Protein AF-A0A2N8MA32-F1 (afdb_monomer_lite)

Foldseek 3Di:
DQVVQVAPDPVSNVLSVVLVVLVVVLVVLVVVLVPPDDDPVSNVVSVVSSVVSVVVSVVSVVVSVCVVVDPPPPDDDDDDDQDVPDDDDDDDDDDDDDDD

Secondary structure (DSSP, 8-state):
-HHHH--SSHHHHHHHHHHHHHHHHHHHHHHHHHT--S-HHHHHHHHHHHHHHHHHHHHHHHHHHHHHH--------------TTPPPP-S--PPP----

Radius of gyration: 24.43 Å; chains: 1; bounding box: 36×39×73 Å

Sequence (100 aa):
MIEAAAPKDEIEGALAVQMACTHTAAMAVLARLGGGHGSELRVAALGSAAARLLRAYATQVEVLRRLRHGGQQYVRVEHVYVNDGGQAVIGNVKQPEMRG

Structure (mmCIF, N/CA/C/O backbone):
data_AF-A0A2N8MA32-F1
#
_entry.id   AF-A0A2N8MA32-F1
#
loop_
_atom_site.group_PDB
_atom_site.id
_atom_site.type_symbol
_atom_site.label_atom_id
_atom_site.label_alt_id
_atom_site.label_comp_id
_atom_site.label_asym_id
_atom_site.label_entity_id
_atom_site.label_seq_id
_atom_site.pdbx_PDB_ins_code
_atom_site.Cartn_x
_atom_site.Cartn_y
_atom_site.Cartn_z
_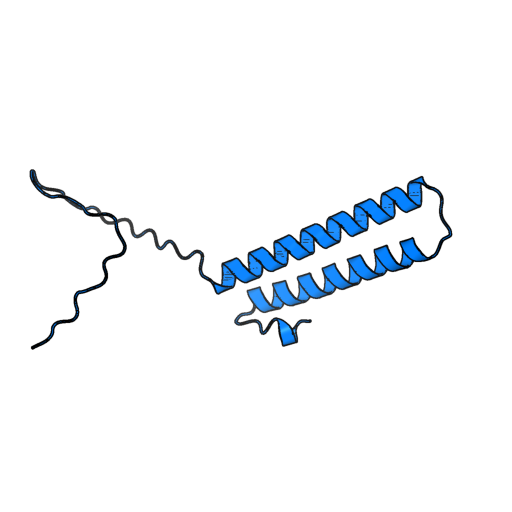atom_site.occupancy
_atom_site.B_iso_or_equiv
_atom_site.auth_seq_id
_atom_site.auth_comp_id
_atom_site.auth_asym_id
_atom_site.auth_atom_id
_atom_site.pdbx_PDB_model_num
ATOM 1 N N . MET A 1 1 ? -6.640 -11.521 0.190 1.00 58.50 1 MET A N 1
ATOM 2 C CA . MET A 1 1 ? -6.236 -10.260 0.863 1.00 58.50 1 MET A CA 1
ATOM 3 C C . MET A 1 1 ? -7.375 -9.641 1.660 1.00 58.50 1 MET A C 1
ATOM 5 O O . MET A 1 1 ? -7.168 -9.396 2.835 1.00 58.50 1 MET A O 1
ATOM 9 N N . ILE A 1 2 ? -8.550 -9.405 1.063 1.00 57.25 2 ILE A N 1
ATOM 10 C CA . ILE A 1 2 ? -9.659 -8.698 1.734 1.00 57.25 2 ILE A CA 1
ATOM 11 C C . ILE A 1 2 ? -10.297 -9.540 2.856 1.00 57.25 2 ILE A C 1
ATOM 13 O O . ILE A 1 2 ? -10.502 -9.024 3.947 1.00 57.25 2 ILE A O 1
ATOM 17 N N . GLU A 1 3 ? -10.498 -10.848 2.660 1.00 52.41 3 GLU A N 1
ATOM 18 C CA . GLU A 1 3 ? -11.004 -11.735 3.730 1.00 52.41 3 GLU A CA 1
ATOM 19 C C . GLU A 1 3 ? -10.041 -11.841 4.920 1.00 52.41 3 GLU A C 1
ATOM 21 O O . GLU A 1 3 ? -10.462 -11.775 6.069 1.00 52.41 3 GLU A O 1
ATOM 26 N N . ALA A 1 4 ? -8.731 -11.903 4.654 1.00 61.06 4 ALA A N 1
ATOM 27 C CA . ALA A 1 4 ? -7.703 -11.879 5.698 1.00 61.06 4 ALA A CA 1
ATOM 28 C C . ALA A 1 4 ? -7.637 -10.531 6.436 1.00 61.06 4 ALA A C 1
ATOM 30 O O . ALA A 1 4 ? -7.172 -10.475 7.573 1.00 61.06 4 ALA A O 1
ATOM 31 N N . ALA A 1 5 ? -8.087 -9.442 5.800 1.00 62.12 5 ALA A N 1
ATOM 32 C CA . ALA A 1 5 ? -8.190 -8.154 6.463 1.00 62.12 5 ALA A CA 1
ATOM 33 C C . ALA A 1 5 ? -9.331 -8.154 7.489 1.00 62.12 5 ALA A C 1
ATOM 35 O O . ALA A 1 5 ? -9.152 -7.526 8.521 1.00 62.12 5 ALA A O 1
ATOM 36 N N . ALA A 1 6 ? -10.434 -8.886 7.275 1.00 73.75 6 ALA A N 1
ATOM 37 C CA . ALA A 1 6 ? -11.605 -8.948 8.164 1.00 73.75 6 ALA A CA 1
ATOM 38 C C . ALA A 1 6 ? -12.122 -7.548 8.575 1.00 73.75 6 ALA A C 1
ATOM 40 O O . ALA A 1 6 ? -11.988 -7.163 9.741 1.00 73.75 6 ALA A O 1
ATOM 41 N N . PRO A 1 7 ? -12.613 -6.740 7.616 1.00 77.56 7 PRO A N 1
ATOM 42 C CA . PRO A 1 7 ? -13.046 -5.369 7.878 1.00 77.56 7 PRO A CA 1
ATOM 43 C C . PRO A 1 7 ? -14.249 -5.321 8.832 1.00 77.56 7 PRO A C 1
ATOM 45 O O . PRO A 1 7 ? -15.180 -6.114 8.699 1.00 77.56 7 PRO A O 1
ATOM 48 N N . LYS A 1 8 ? -14.218 -4.395 9.798 1.00 81.31 8 LYS A N 1
ATOM 49 C CA . LYS A 1 8 ? -15.273 -4.219 10.817 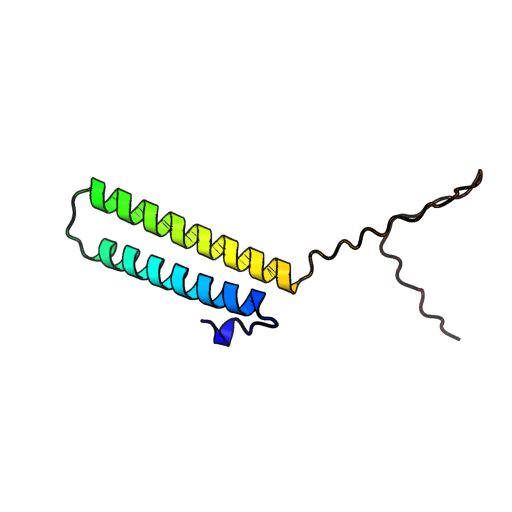1.00 81.31 8 LYS A CA 1
ATOM 50 C C . LYS A 1 8 ? -16.365 -3.224 10.424 1.00 81.31 8 LYS A C 1
ATOM 52 O O . LYS A 1 8 ? -17.450 -3.266 10.993 1.00 81.31 8 LYS A O 1
ATOM 57 N N . ASP A 1 9 ? -16.069 -2.341 9.477 1.00 83.69 9 ASP A N 1
ATOM 58 C CA . ASP A 1 9 ? -16.974 -1.315 8.969 1.00 83.69 9 ASP A CA 1
ATOM 59 C C . ASP A 1 9 ? -16.692 -1.017 7.485 1.00 83.69 9 ASP A C 1
ATOM 61 O O . ASP A 1 9 ? -15.773 -1.573 6.870 1.00 83.69 9 ASP A O 1
ATOM 65 N N . GLU A 1 10 ? -17.507 -0.144 6.893 1.00 82.06 10 GLU A N 1
ATOM 66 C CA . GLU A 1 10 ? -17.405 0.246 5.483 1.00 82.06 10 GLU A CA 1
ATOM 67 C C . GLU A 1 10 ? -16.077 0.946 5.152 1.00 82.06 10 GLU A C 1
ATOM 69 O O . GLU A 1 10 ? -15.554 0.786 4.046 1.00 82.06 10 GLU A O 1
ATOM 74 N N . ILE A 1 11 ? -15.490 1.676 6.107 1.00 85.81 11 ILE A N 1
ATOM 75 C CA . ILE A 1 11 ? -14.223 2.393 5.928 1.00 85.81 11 ILE A CA 1
ATOM 76 C C . ILE A 1 11 ? -13.053 1.406 5.909 1.00 85.81 11 ILE A C 1
ATOM 78 O O . ILE A 1 11 ? -12.197 1.482 5.023 1.00 85.81 11 ILE A O 1
ATOM 82 N N . GLU A 1 12 ? -13.028 0.437 6.826 1.00 88.06 12 GLU A N 1
ATOM 83 C CA . GLU A 1 12 ? -12.074 -0.671 6.799 1.00 88.06 12 GLU A CA 1
ATOM 84 C C . GLU A 1 12 ? -12.229 -1.502 5.517 1.00 88.06 12 GLU A C 1
ATOM 86 O O . GLU A 1 12 ? -11.226 -1.917 4.932 1.00 88.06 12 GLU A O 1
ATOM 91 N N . GLY A 1 13 ? -13.464 -1.716 5.050 1.00 86.38 13 GLY A N 1
ATOM 92 C CA . GLY A 1 13 ? -13.753 -2.414 3.796 1.00 86.38 13 GLY A CA 1
ATOM 93 C C . GLY A 1 13 ? -13.177 -1.687 2.580 1.00 86.38 13 GLY A C 1
ATOM 94 O O . GLY A 1 13 ? -12.437 -2.282 1.791 1.00 86.38 13 GLY A O 1
ATOM 95 N N . ALA A 1 14 ? -13.441 -0.385 2.460 1.00 89.75 14 ALA A N 1
ATOM 96 C CA . ALA A 1 14 ? -12.892 0.454 1.398 1.00 89.75 14 ALA A CA 1
ATOM 97 C C . ALA A 1 14 ? -11.354 0.496 1.437 1.00 89.75 14 ALA A C 1
ATOM 99 O O . ALA A 1 14 ? -10.698 0.355 0.399 1.00 89.75 14 ALA A O 1
ATOM 100 N N . LEU A 1 15 ? -10.767 0.608 2.633 1.00 90.88 15 LEU A N 1
ATOM 101 C CA . LEU A 1 15 ? -9.317 0.583 2.819 1.00 90.88 15 LEU A CA 1
ATOM 102 C C . LEU A 1 15 ? -8.716 -0.769 2.407 1.00 90.88 15 LEU A C 1
ATOM 104 O O . LEU A 1 15 ? -7.700 -0.799 1.713 1.00 90.88 15 LEU A O 1
ATOM 108 N N . ALA A 1 16 ? -9.358 -1.887 2.756 1.00 89.94 16 ALA A N 1
ATOM 109 C CA . ALA A 1 16 ? -8.916 -3.223 2.360 1.00 89.94 16 ALA A CA 1
ATOM 110 C C . ALA A 1 16 ? -8.936 -3.415 0.832 1.00 89.94 16 ALA A C 1
ATOM 112 O O . ALA A 1 16 ? -7.994 -3.984 0.268 1.00 89.94 16 ALA A O 1
ATOM 113 N N . VAL A 1 17 ? -9.963 -2.899 0.146 1.00 92.25 17 VAL A N 1
ATOM 114 C CA . VAL A 1 17 ? -10.028 -2.879 -1.327 1.00 92.25 17 VAL A CA 1
ATOM 115 C C . VAL A 1 17 ? -8.884 -2.041 -1.903 1.00 92.25 17 VAL A C 1
ATOM 117 O O . VAL A 1 17 ? -8.154 -2.506 -2.781 1.00 92.25 17 VAL A O 1
ATOM 120 N N . GLN A 1 18 ? -8.661 -0.835 -1.375 1.00 93.44 18 GLN A N 1
ATOM 121 C CA . GLN A 1 18 ? -7.586 0.046 -1.832 1.00 93.44 18 GLN A CA 1
ATOM 122 C C . GLN A 1 18 ? -6.198 -0.593 -1.645 1.00 93.44 18 GLN A C 1
ATOM 124 O O . GLN A 1 18 ? -5.343 -0.493 -2.532 1.00 93.44 18 GLN A O 1
ATOM 129 N N . MET A 1 19 ? -5.980 -1.292 -0.530 1.00 94.88 19 MET A N 1
ATOM 130 C CA . MET A 1 19 ? -4.760 -2.053 -0.254 1.00 94.88 19 MET A CA 1
ATOM 131 C C . MET A 1 19 ? -4.551 -3.186 -1.265 1.00 94.88 19 MET A C 1
ATOM 133 O O . MET A 1 19 ? -3.444 -3.348 -1.781 1.00 94.88 19 MET A O 1
ATOM 137 N N . ALA A 1 20 ? -5.603 -3.940 -1.600 1.00 92.75 20 ALA A N 1
ATOM 138 C CA . ALA A 1 20 ? -5.546 -5.004 -2.605 1.00 92.75 20 ALA A CA 1
ATOM 139 C C . ALA A 1 20 ? -5.195 -4.473 -4.004 1.00 92.75 20 ALA A C 1
ATOM 141 O O . ALA A 1 20 ? -4.329 -5.037 -4.683 1.00 92.75 20 ALA A O 1
ATOM 142 N N . CYS A 1 21 ? -5.797 -3.354 -4.409 1.00 94.62 21 CYS A N 1
ATOM 143 C CA . CYS A 1 21 ? -5.480 -2.684 -5.670 1.00 94.62 21 CYS A CA 1
ATOM 144 C C . CYS A 1 21 ? -4.027 -2.187 -5.696 1.00 94.62 21 CYS A C 1
ATOM 146 O O . CYS A 1 21 ? -3.309 -2.412 -6.671 1.00 94.62 21 CYS A O 1
ATOM 148 N N . THR A 1 22 ? -3.573 -1.563 -4.605 1.00 94.88 22 THR A N 1
ATOM 149 C CA . THR A 1 22 ? -2.208 -1.023 -4.479 1.00 94.88 22 THR A CA 1
ATOM 150 C C . THR A 1 22 ? -1.162 -2.134 -4.557 1.00 94.88 22 THR A C 1
ATOM 152 O O . THR A 1 22 ? -0.187 -2.017 -5.300 1.00 94.88 22 THR A O 1
ATOM 155 N N . HIS A 1 23 ? -1.390 -3.242 -3.849 1.00 94.12 23 HIS A N 1
ATOM 156 C CA . HIS A 1 23 ? -0.520 -4.414 -3.893 1.00 94.12 23 HIS A CA 1
ATOM 157 C C . HIS A 1 23 ? -0.463 -5.026 -5.298 1.00 94.12 23 HIS A C 1
ATOM 159 O O . HIS A 1 23 ? 0.621 -5.261 -5.831 1.00 94.12 23 HIS A O 1
ATOM 165 N N . THR A 1 24 ? -1.619 -5.226 -5.936 1.00 95.38 24 THR A N 1
ATOM 166 C CA . THR A 1 24 ? -1.696 -5.769 -7.302 1.00 95.38 24 THR A CA 1
ATOM 167 C C . THR A 1 24 ? -0.950 -4.884 -8.301 1.00 95.38 24 THR A C 1
ATOM 169 O O . THR A 1 24 ? -0.169 -5.385 -9.111 1.00 95.38 24 THR A O 1
ATOM 172 N N . ALA A 1 25 ? -1.116 -3.562 -8.209 1.00 95.62 25 ALA A N 1
ATOM 173 C CA . ALA A 1 25 ? -0.381 -2.615 -9.041 1.00 95.62 25 ALA A CA 1
ATOM 174 C C . ALA A 1 25 ? 1.136 -2.696 -8.803 1.00 95.62 25 ALA A C 1
ATOM 176 O O . ALA A 1 25 ? 1.904 -2.709 -9.766 1.00 95.62 25 ALA A O 1
ATOM 177 N N . ALA A 1 26 ? 1.579 -2.802 -7.545 1.00 95.56 26 ALA A N 1
ATOM 178 C CA . ALA A 1 26 ? 2.996 -2.952 -7.216 1.00 95.56 26 ALA A CA 1
ATOM 179 C C . ALA A 1 26 ? 3.584 -4.228 -7.837 1.00 95.56 26 ALA A C 1
ATOM 181 O O . ALA A 1 26 ? 4.632 -4.168 -8.480 1.00 95.56 26 ALA A O 1
ATOM 182 N N . MET A 1 27 ? 2.881 -5.360 -7.716 1.00 95.12 27 MET A N 1
ATOM 183 C CA . MET A 1 27 ? 3.309 -6.633 -8.305 1.00 95.12 27 MET A CA 1
ATOM 184 C C . MET A 1 27 ? 3.381 -6.562 -9.833 1.00 95.12 27 MET A C 1
ATOM 186 O O . MET A 1 27 ? 4.350 -7.038 -10.421 1.00 95.12 27 MET A O 1
ATOM 190 N N . ALA A 1 28 ? 2.420 -5.904 -10.485 1.00 94.81 28 ALA A N 1
ATOM 191 C CA . ALA A 1 28 ? 2.444 -5.712 -11.934 1.00 94.81 28 ALA A CA 1
ATOM 192 C C . ALA A 1 28 ? 3.643 -4.863 -12.398 1.00 94.81 28 ALA A C 1
ATOM 194 O O . ALA A 1 28 ? 4.247 -5.153 -13.433 1.00 94.81 28 ALA A O 1
ATOM 195 N N . VAL A 1 29 ? 4.015 -3.824 -11.641 1.00 93.94 29 VAL A N 1
ATOM 196 C CA . VAL A 1 29 ? 5.204 -3.006 -11.939 1.00 93.94 29 VAL A CA 1
ATOM 197 C C . VAL A 1 29 ? 6.487 -3.813 -11.737 1.00 93.94 29 VAL A C 1
ATOM 199 O O . VAL A 1 29 ? 7.363 -3.775 -12.600 1.00 93.94 29 VAL A O 1
ATOM 202 N N . LEU A 1 30 ? 6.586 -4.582 -10.651 1.00 92.00 30 LEU A N 1
ATOM 203 C CA . LEU A 1 30 ? 7.745 -5.436 -10.372 1.00 92.00 30 LEU A CA 1
ATOM 204 C C . LEU A 1 30 ? 7.915 -6.547 -11.418 1.00 92.00 30 LEU A C 1
ATOM 206 O O . LEU A 1 30 ? 9.029 -6.779 -11.881 1.00 92.00 30 LEU A O 1
ATOM 210 N N . ALA A 1 31 ? 6.824 -7.174 -11.863 1.00 91.50 31 ALA A N 1
ATOM 211 C CA . ALA A 1 31 ? 6.858 -8.187 -12.918 1.00 91.50 31 ALA A CA 1
ATOM 212 C C . ALA A 1 31 ? 7.422 -7.629 -14.238 1.00 91.50 31 ALA A C 1
ATOM 214 O O . ALA A 1 31 ? 8.207 -8.289 -14.914 1.00 91.50 31 ALA A O 1
ATOM 215 N N . ARG A 1 32 ? 7.086 -6.377 -14.580 1.00 89.31 32 ARG A N 1
ATOM 216 C CA . ARG A 1 32 ? 7.646 -5.680 -15.754 1.00 89.31 32 ARG A CA 1
ATOM 217 C C . ARG A 1 32 ? 9.136 -5.370 -15.608 1.00 89.31 32 ARG A C 1
ATOM 219 O O . ARG A 1 32 ? 9.816 -5.220 -16.617 1.00 89.31 32 ARG A O 1
ATOM 226 N N . LEU A 1 33 ? 9.624 -5.260 -14.375 1.00 85.38 33 LEU A N 1
ATOM 227 C CA . LEU A 1 33 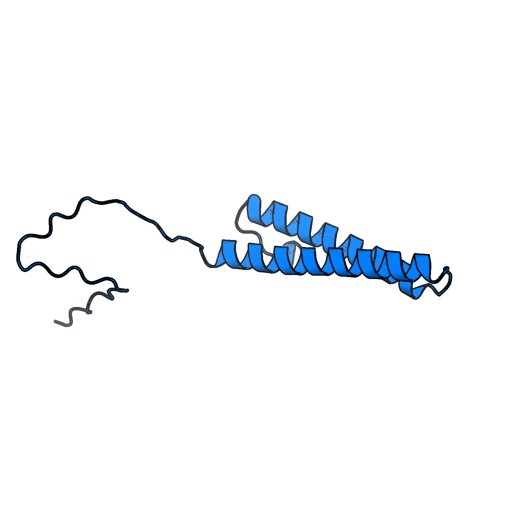? 11.024 -5.001 -14.047 1.00 85.38 33 LEU A CA 1
ATOM 228 C C . LEU A 1 33 ? 11.868 -6.279 -14.197 1.00 85.38 33 LEU A C 1
ATOM 230 O O . LEU A 1 33 ? 12.954 -6.230 -14.765 1.00 85.38 33 LEU A O 1
ATOM 234 N N . GLY A 1 34 ? 11.327 -7.433 -13.787 1.00 76.56 34 GLY A N 1
ATOM 235 C CA . GLY A 1 34 ? 11.965 -8.750 -13.943 1.00 76.56 34 GLY A CA 1
ATOM 236 C C . GLY A 1 34 ? 12.056 -9.261 -15.388 1.00 76.56 34 GLY A C 1
ATOM 237 O O . GLY A 1 34 ? 12.777 -10.216 -15.653 1.00 76.56 34 GLY A O 1
ATOM 238 N N . GLY A 1 35 ? 11.364 -8.617 -16.333 1.00 74.19 35 GLY A N 1
ATOM 239 C CA . GLY A 1 35 ? 11.328 -9.008 -17.744 1.00 74.19 35 GLY A CA 1
ATOM 240 C C . GLY A 1 35 ? 12.577 -8.669 -18.568 1.00 74.19 35 GLY A C 1
ATOM 241 O O . GLY A 1 35 ? 12.559 -8.917 -19.766 1.00 74.19 35 GLY A O 1
ATOM 242 N N . GLY A 1 36 ? 13.632 -8.082 -17.988 1.00 62.41 36 GLY A N 1
ATOM 243 C CA . GLY A 1 36 ? 14.972 -7.962 -18.595 1.00 62.41 36 GLY A CA 1
ATOM 244 C C . GLY A 1 36 ? 15.137 -7.045 -19.820 1.00 62.41 36 GLY A C 1
ATOM 245 O O . GLY A 1 36 ? 16.260 -6.846 -20.268 1.00 62.41 36 GLY A O 1
ATOM 246 N N . HIS A 1 37 ? 14.065 -6.454 -20.357 1.00 62.84 37 HIS A N 1
ATOM 247 C CA . HIS A 1 37 ? 14.110 -5.690 -21.611 1.00 62.84 37 HIS A CA 1
ATOM 248 C C . HIS A 1 37 ? 13.643 -4.239 -21.405 1.00 62.84 37 HIS A C 1
ATOM 250 O O . HIS A 1 37 ? 12.450 -3.923 -21.465 1.00 62.84 37 HIS A O 1
ATOM 256 N N . GLY A 1 38 ? 14.587 -3.325 -21.166 1.00 69.62 38 GLY A N 1
ATOM 257 C CA . GLY A 1 38 ? 14.305 -1.893 -21.072 1.00 69.62 38 GLY A CA 1
ATOM 258 C C . GLY A 1 38 ? 15.555 -1.038 -20.866 1.00 69.62 38 GLY A C 1
ATOM 259 O O . GLY A 1 38 ? 16.517 -1.482 -20.255 1.00 69.62 38 GLY A O 1
ATOM 260 N N . SER A 1 39 ? 15.520 0.203 -21.361 1.00 84.56 39 SER A N 1
ATOM 261 C CA . SER A 1 39 ? 16.533 1.229 -21.060 1.00 84.56 39 SER A CA 1
ATOM 262 C C . SER A 1 39 ? 16.691 1.423 -19.543 1.00 84.56 39 SER A C 1
ATOM 264 O O . SER A 1 39 ? 15.705 1.320 -18.810 1.00 84.56 39 SER A O 1
ATOM 266 N N . GLU A 1 40 ? 17.893 1.779 -19.078 1.00 85.56 40 GLU A N 1
ATOM 267 C CA . GLU A 1 40 ? 18.163 2.127 -17.671 1.00 85.56 40 GLU A CA 1
ATOM 268 C C . GLU A 1 40 ? 17.156 3.141 -17.113 1.00 85.56 40 GLU A C 1
ATOM 270 O O . GLU A 1 40 ? 16.649 2.974 -16.003 1.00 85.56 40 GLU A O 1
ATOM 275 N N . LEU A 1 41 ? 16.771 4.140 -17.918 1.00 87.75 41 LEU A N 1
ATOM 276 C CA . LEU A 1 41 ? 15.769 5.136 -17.538 1.00 87.75 41 LEU A CA 1
ATOM 277 C C . LEU A 1 41 ? 14.406 4.493 -17.235 1.00 87.75 41 LEU A C 1
ATOM 279 O O . LEU A 1 41 ? 13.727 4.868 -16.278 1.00 87.75 41 LEU A O 1
ATOM 283 N N . ARG A 1 42 ? 14.008 3.491 -18.027 1.00 88.75 42 ARG A N 1
ATOM 284 C CA . ARG A 1 42 ? 12.760 2.743 -17.825 1.00 88.75 42 ARG A CA 1
ATOM 285 C C . ARG A 1 42 ? 12.831 1.888 -16.563 1.00 88.75 42 ARG A C 1
ATOM 287 O O . ARG A 1 42 ? 11.856 1.845 -15.817 1.00 88.75 42 ARG A O 1
ATOM 294 N N . VAL A 1 43 ? 13.963 1.233 -16.313 1.00 90.12 43 VAL A N 1
ATOM 295 C CA . VAL A 1 43 ? 14.179 0.420 -15.105 1.00 90.12 43 VAL A CA 1
ATOM 296 C C . VAL A 1 43 ? 14.118 1.295 -13.852 1.00 90.12 43 VAL A C 1
ATOM 298 O O . VAL A 1 43 ? 13.385 0.969 -12.919 1.00 90.12 43 VAL A O 1
ATOM 301 N N . ALA A 1 44 ? 14.794 2.446 -13.859 1.00 91.00 44 ALA A N 1
ATOM 302 C CA . ALA A 1 44 ? 14.760 3.406 -12.759 1.00 91.00 44 ALA A CA 1
ATOM 303 C C . ALA A 1 44 ? 13.341 3.949 -12.507 1.00 91.00 44 ALA A C 1
ATOM 305 O O . ALA A 1 44 ? 12.885 4.000 -11.360 1.00 91.00 44 ALA A O 1
ATOM 306 N N . ALA A 1 45 ? 12.605 4.296 -13.569 1.00 92.69 45 ALA A N 1
ATOM 307 C CA . ALA A 1 45 ? 11.225 4.766 -13.461 1.00 92.69 45 ALA A CA 1
ATOM 308 C C . ALA A 1 45 ? 10.288 3.696 -12.869 1.00 92.69 45 ALA A C 1
ATOM 310 O O . ALA A 1 45 ? 9.520 3.991 -11.949 1.00 92.69 45 ALA A O 1
ATOM 311 N N . LEU A 1 46 ? 10.376 2.448 -13.345 1.00 93.31 46 LEU A N 1
ATOM 312 C CA . LEU A 1 46 ? 9.587 1.329 -12.819 1.00 93.31 46 LEU A CA 1
ATOM 313 C C . LEU A 1 46 ? 9.959 1.010 -11.365 1.00 93.31 46 LEU A C 1
ATOM 315 O O . LEU A 1 46 ? 9.067 0.808 -10.543 1.00 93.31 46 LEU A O 1
ATOM 319 N N . GLY A 1 47 ? 11.250 1.028 -11.023 1.00 92.62 47 GLY A N 1
ATOM 320 C CA . GLY A 1 47 ? 11.722 0.806 -9.655 1.00 92.62 47 GLY A CA 1
ATOM 321 C C . GLY A 1 47 ? 11.195 1.865 -8.688 1.00 92.62 47 GLY A C 1
ATOM 322 O O . GLY A 1 47 ? 10.666 1.538 -7.625 1.00 92.62 47 GLY A O 1
ATOM 323 N N . SER A 1 48 ? 11.240 3.138 -9.090 1.00 95.19 48 SER A N 1
ATOM 324 C CA . SER A 1 48 ? 10.675 4.243 -8.310 1.00 95.19 48 SER A CA 1
ATOM 325 C C . SER A 1 48 ? 9.156 4.113 -8.140 1.00 95.19 48 SER A C 1
ATOM 327 O O . SER A 1 48 ? 8.639 4.274 -7.030 1.00 95.19 48 SER A O 1
ATOM 329 N N . ALA A 1 49 ? 8.431 3.758 -9.206 1.00 95.56 49 ALA A N 1
ATOM 330 C CA . ALA A 1 49 ? 6.987 3.534 -9.150 1.00 95.56 49 ALA A CA 1
ATOM 331 C C . ALA A 1 49 ? 6.617 2.376 -8.205 1.00 95.56 49 ALA A C 1
ATOM 333 O O . ALA A 1 49 ? 5.744 2.544 -7.351 1.00 95.56 49 ALA A O 1
ATOM 334 N N . ALA A 1 50 ? 7.318 1.240 -8.292 1.00 95.44 50 ALA A N 1
ATOM 335 C CA . ALA A 1 50 ? 7.124 0.109 -7.386 1.00 95.44 50 ALA A CA 1
ATOM 336 C C . ALA A 1 50 ? 7.389 0.508 -5.927 1.00 95.44 50 ALA A C 1
ATOM 338 O O . ALA A 1 50 ? 6.557 0.259 -5.056 1.00 95.44 50 ALA A O 1
ATOM 339 N N . ALA A 1 51 ? 8.497 1.206 -5.660 1.00 95.94 51 ALA A N 1
ATOM 340 C CA . ALA A 1 51 ? 8.840 1.661 -4.315 1.00 95.94 51 ALA A CA 1
ATOM 341 C C . ALA A 1 51 ? 7.785 2.620 -3.733 1.00 95.94 51 ALA A C 1
ATOM 343 O O . ALA A 1 51 ? 7.472 2.553 -2.544 1.00 95.94 51 ALA A O 1
ATOM 344 N N . ARG A 1 52 ? 7.201 3.499 -4.558 1.00 97.56 52 ARG A N 1
ATOM 345 C CA . ARG A 1 52 ? 6.103 4.389 -4.143 1.00 97.56 52 ARG A CA 1
ATOM 346 C C . ARG A 1 52 ? 4.842 3.609 -3.770 1.00 97.56 52 ARG A C 1
ATOM 348 O O . ARG A 1 52 ? 4.254 3.908 -2.735 1.00 97.56 52 ARG A O 1
ATOM 355 N N . LEU A 1 53 ? 4.453 2.617 -4.571 1.00 97.31 53 LEU A N 1
ATOM 356 C CA . LEU A 1 53 ? 3.278 1.782 -4.297 1.00 97.31 53 LEU A CA 1
ATOM 357 C C . LEU A 1 53 ? 3.465 0.934 -3.033 1.00 97.31 53 LEU A C 1
ATOM 359 O O . LEU A 1 53 ? 2.565 0.872 -2.201 1.00 97.31 53 LEU A O 1
ATOM 363 N N . LEU A 1 54 ? 4.650 0.351 -2.837 1.00 95.75 54 LEU A N 1
ATOM 364 C CA . LEU A 1 54 ? 4.969 -0.419 -1.631 1.00 95.75 54 LEU A CA 1
ATOM 365 C C . LEU A 1 54 ? 4.956 0.451 -0.366 1.00 95.75 54 LEU A C 1
ATOM 367 O O . LEU A 1 54 ? 4.419 0.033 0.658 1.00 95.75 54 LEU A O 1
ATOM 371 N N . ARG A 1 55 ? 5.477 1.685 -0.434 1.00 97.06 55 ARG A N 1
ATOM 372 C CA . ARG A 1 55 ? 5.365 2.642 0.680 1.00 97.06 55 ARG A CA 1
ATOM 373 C C . ARG A 1 55 ? 3.914 3.014 0.972 1.00 97.06 55 ARG A C 1
ATOM 375 O O . ARG A 1 55 ? 3.533 3.049 2.136 1.00 97.06 55 ARG A O 1
ATOM 382 N N . ALA A 1 56 ? 3.104 3.256 -0.060 1.00 94.81 56 ALA A N 1
ATOM 383 C CA . ALA A 1 56 ? 1.679 3.528 0.118 1.00 94.81 56 ALA A CA 1
ATOM 384 C C . ALA A 1 56 ? 0.962 2.352 0.802 1.00 94.81 56 ALA A C 1
ATOM 386 O O . ALA A 1 56 ? 0.195 2.575 1.736 1.00 94.81 56 ALA A O 1
ATOM 387 N N . TYR A 1 57 ? 1.276 1.116 0.405 1.00 93.06 57 TYR A N 1
ATOM 388 C CA . TYR A 1 57 ? 0.749 -0.088 1.046 1.00 93.06 57 TYR A CA 1
ATOM 389 C C . TYR A 1 57 ? 1.125 -0.168 2.533 1.00 93.06 57 TYR A C 1
ATOM 391 O O . TYR A 1 57 ? 0.259 -0.396 3.374 1.00 93.06 57 TYR A O 1
ATOM 399 N N . ALA A 1 58 ? 2.391 0.083 2.883 1.00 92.94 58 ALA A N 1
ATOM 400 C CA . ALA A 1 58 ? 2.829 0.110 4.280 1.00 92.94 58 ALA A CA 1
ATOM 401 C C . ALA A 1 58 ? 2.077 1.173 5.101 1.00 92.94 58 ALA A C 1
ATOM 403 O O . ALA A 1 58 ? 1.597 0.886 6.196 1.00 92.94 58 ALA A O 1
ATOM 404 N N . THR A 1 59 ? 1.893 2.375 4.547 1.00 94.56 59 THR A N 1
ATOM 405 C CA . THR A 1 59 ? 1.092 3.425 5.190 1.00 94.56 59 THR A CA 1
ATOM 406 C C . THR A 1 59 ? -0.358 2.985 5.397 1.00 94.56 59 THR A C 1
ATOM 408 O O . THR A 1 59 ? -0.904 3.203 6.474 1.00 94.56 59 THR A O 1
ATOM 411 N N . GLN A 1 60 ? -0.986 2.336 4.412 1.00 91.88 60 GLN A N 1
ATOM 412 C CA . GLN A 1 60 ? -2.358 1.831 4.541 1.00 91.88 60 GLN A CA 1
ATOM 413 C C . GLN A 1 60 ? -2.481 0.759 5.637 1.00 91.88 60 GLN A C 1
ATOM 415 O O . GLN A 1 60 ? -3.451 0.780 6.392 1.00 91.88 60 GLN A O 1
ATOM 420 N N . VAL A 1 61 ? -1.486 -0.127 5.783 1.00 90.50 61 VAL A N 1
ATOM 421 C CA . VAL A 1 61 ? -1.427 -1.105 6.887 1.00 90.50 61 VAL A CA 1
ATOM 422 C C . VAL A 1 61 ? -1.395 -0.399 8.243 1.00 90.50 61 VAL A C 1
ATOM 424 O O . VAL A 1 61 ? -2.136 -0.775 9.151 1.00 90.50 61 VAL A O 1
ATOM 427 N N . GLU A 1 62 ? -0.576 0.641 8.388 1.00 90.12 62 GLU A N 1
ATOM 428 C CA . GLU A 1 62 ? -0.499 1.417 9.629 1.00 90.12 62 GLU A CA 1
ATOM 429 C C . GLU A 1 62 ? -1.789 2.199 9.908 1.00 90.12 62 GLU A C 1
ATOM 431 O O . GLU A 1 62 ? -2.236 2.258 11.053 1.00 90.12 62 GLU A O 1
ATOM 436 N N . VAL A 1 63 ? -2.445 2.737 8.875 1.00 89.44 63 VAL A N 1
ATOM 437 C CA . VAL A 1 63 ? -3.775 3.355 9.004 1.00 89.44 63 VAL A CA 1
ATOM 438 C C . VAL A 1 63 ? -4.799 2.332 9.496 1.00 89.44 63 VAL A C 1
ATOM 440 O O . VAL A 1 63 ? -5.493 2.606 10.472 1.00 89.44 63 VAL A O 1
ATOM 443 N N . LEU A 1 64 ? -4.850 1.135 8.902 1.00 88.12 64 LEU A N 1
ATOM 444 C CA . LEU A 1 64 ? -5.759 0.069 9.335 1.00 88.12 64 LEU A CA 1
ATOM 445 C C . LEU A 1 64 ? -5.493 -0.344 10.790 1.00 88.12 64 LEU A C 1
ATOM 447 O O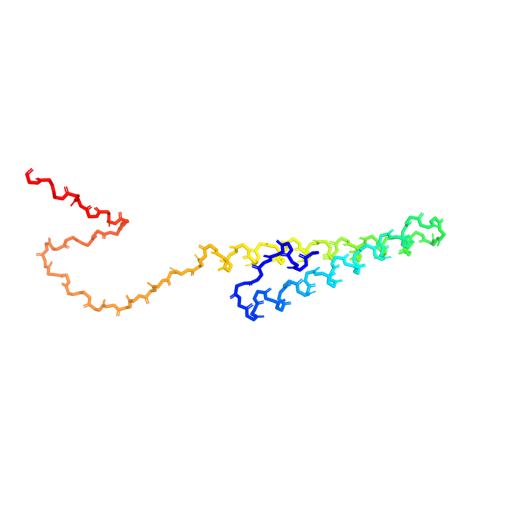 . LEU A 1 64 ? -6.421 -0.530 11.575 1.00 88.12 64 LEU A O 1
ATOM 451 N N . ARG A 1 65 ? -4.219 -0.441 11.188 1.00 85.94 65 ARG A N 1
ATOM 452 C CA . ARG A 1 65 ? -3.839 -0.707 12.583 1.00 85.94 65 ARG A CA 1
ATOM 453 C C . ARG A 1 65 ? -4.323 0.400 13.515 1.00 85.94 65 ARG A C 1
ATOM 455 O O . ARG A 1 65 ? -4.894 0.085 14.554 1.00 85.94 65 ARG A O 1
ATOM 462 N N . ARG A 1 66 ? -4.153 1.673 13.157 1.00 85.75 66 ARG A N 1
ATOM 463 C CA . ARG A 1 66 ? -4.619 2.810 13.972 1.00 85.75 66 ARG A CA 1
ATOM 464 C C . ARG A 1 66 ? -6.139 2.852 14.104 1.00 85.75 66 ARG A C 1
ATOM 466 O O . ARG A 1 66 ? -6.626 3.091 15.205 1.00 85.75 66 ARG A O 1
ATOM 473 N N . LEU A 1 67 ? -6.869 2.569 13.022 1.00 83.38 67 LEU A N 1
ATOM 474 C CA . LEU A 1 67 ? -8.331 2.455 13.046 1.00 83.38 67 LEU A CA 1
ATOM 475 C C . LEU A 1 67 ? -8.782 1.384 14.052 1.00 83.38 67 LEU A C 1
ATOM 477 O O . LEU A 1 67 ? -9.666 1.633 14.866 1.00 83.38 67 LEU A O 1
ATOM 481 N N . ARG A 1 68 ? -8.102 0.231 14.082 1.00 81.25 68 ARG A N 1
ATOM 482 C CA . ARG A 1 68 ? -8.458 -0.905 14.951 1.00 81.25 68 ARG A CA 1
ATOM 483 C C . ARG A 1 68 ? -8.100 -0.756 16.418 1.00 81.25 68 ARG A C 1
ATOM 485 O O . ARG A 1 68 ? -8.808 -1.299 17.260 1.00 81.25 68 ARG A O 1
ATOM 492 N N . HIS A 1 69 ? -6.983 -0.100 16.711 1.00 77.38 69 HIS A N 1
ATOM 493 C CA . HIS A 1 69 ? -6.464 0.024 18.076 1.00 77.38 69 HIS A CA 1
ATOM 494 C C . HIS A 1 69 ? -6.859 1.350 18.738 1.00 77.38 69 HIS A C 1
ATOM 496 O O . HIS A 1 69 ? -6.492 1.583 19.883 1.00 77.38 69 HIS A O 1
ATOM 502 N N . GLY A 1 70 ? -7.651 2.177 18.046 1.00 60.84 70 GLY A N 1
ATOM 503 C CA . GLY A 1 70 ? -8.303 3.350 18.612 1.00 60.84 70 GLY A CA 1
ATOM 504 C C . GLY A 1 70 ? -7.351 4.522 18.843 1.00 60.84 70 GLY A C 1
ATOM 505 O O . GLY A 1 70 ? -6.667 4.603 19.854 1.00 60.84 70 GLY A O 1
ATOM 506 N N . GLY A 1 71 ? -7.412 5.518 17.959 1.00 54.22 71 GLY A N 1
ATOM 507 C CA . GLY A 1 71 ? -6.956 6.888 18.234 1.00 54.22 71 GLY A CA 1
ATOM 508 C C . GLY A 1 71 ? -7.961 7.697 19.067 1.00 54.22 71 GLY A C 1
ATOM 509 O O . GLY A 1 71 ? -8.111 8.894 18.848 1.00 54.22 71 GLY A O 1
ATOM 510 N N . GLN A 1 72 ? -8.704 7.051 19.969 1.00 52.47 72 GLN A N 1
ATOM 511 C CA . GLN A 1 72 ? -9.752 7.686 20.771 1.00 52.47 72 GLN A CA 1
ATOM 512 C C . GLN A 1 72 ? -9.135 8.426 21.967 1.00 52.47 72 GLN A C 1
ATOM 514 O O . GLN A 1 72 ? -9.266 8.008 23.114 1.00 52.47 72 GLN A O 1
ATOM 519 N N . GLN A 1 73 ? -8.462 9.550 21.712 1.00 54.78 73 GLN A N 1
ATOM 520 C CA . GLN A 1 73 ? -8.378 10.603 22.724 1.00 54.78 73 GLN A CA 1
ATOM 521 C C . GLN A 1 73 ? -9.719 11.346 22.717 1.00 54.78 73 GLN A C 1
ATOM 523 O O . GLN A 1 73 ? -9.905 12.322 21.995 1.00 54.78 73 GLN A O 1
ATOM 528 N N . TYR A 1 74 ? -10.679 10.869 23.509 1.00 52.34 74 TYR A N 1
ATOM 529 C CA . TYR A 1 74 ? -11.872 11.652 23.826 1.00 52.34 74 TYR A CA 1
ATOM 530 C C . TYR A 1 74 ? -11.449 12.851 24.687 1.00 52.34 74 TYR A C 1
ATOM 532 O O . TYR A 1 74 ? -11.289 12.729 25.900 1.00 52.34 74 TYR A O 1
ATOM 540 N N . VAL A 1 75 ? -11.235 14.016 24.072 1.00 55.66 75 VAL A N 1
ATOM 541 C CA . VAL A 1 75 ? -11.031 15.272 24.806 1.00 55.66 75 VAL A CA 1
ATOM 542 C C . VAL A 1 75 ? -12.407 15.825 25.175 1.00 55.66 75 VAL A C 1
ATOM 544 O O . VAL A 1 75 ? -13.067 16.462 24.358 1.00 55.66 75 VAL A O 1
ATOM 547 N N . ARG A 1 76 ? -12.866 15.557 26.404 1.00 54.53 76 ARG A N 1
ATOM 548 C CA . ARG A 1 76 ? -14.050 16.212 26.976 1.00 54.53 76 ARG A CA 1
ATOM 549 C C . ARG A 1 76 ? -13.593 17.483 27.687 1.00 54.53 76 ARG A C 1
ATOM 551 O O . ARG A 1 76 ? -12.844 17.408 28.656 1.00 54.53 76 ARG A O 1
ATOM 558 N N . VAL A 1 77 ? -14.004 18.644 27.182 1.00 49.94 77 VAL A N 1
ATOM 559 C CA . VAL A 1 77 ? -13.723 19.930 27.832 1.00 49.94 77 VAL A CA 1
ATOM 560 C C . VAL A 1 77 ? -14.749 20.129 28.941 1.00 49.94 77 VAL A C 1
ATOM 562 O O . VAL A 1 77 ? -15.924 20.358 28.668 1.00 49.94 77 VAL A O 1
ATOM 565 N N . GLU A 1 78 ? -14.303 20.029 30.189 1.00 63.34 78 GLU A N 1
ATOM 566 C CA . GLU A 1 78 ? -15.088 20.387 31.370 1.00 63.34 78 GLU A CA 1
ATOM 567 C C . GLU A 1 78 ? -14.386 21.534 32.092 1.00 63.34 78 GLU A C 1
ATOM 569 O O . GLU A 1 78 ? -13.183 21.471 32.348 1.00 63.34 78 GLU A O 1
ATOM 574 N N . HIS A 1 79 ? -15.122 22.598 32.416 1.00 52.50 79 HIS A N 1
ATOM 575 C CA . HIS A 1 79 ? -14.607 23.636 33.303 1.00 52.50 79 HIS A CA 1
ATOM 576 C C . HIS A 1 79 ? -14.511 23.071 34.720 1.00 52.50 79 HIS A C 1
ATOM 578 O O . HIS A 1 79 ? -15.516 22.924 35.413 1.00 52.50 79 HIS A O 1
ATOM 584 N N . VAL A 1 80 ? -13.290 22.755 35.148 1.00 60.66 80 VAL A N 1
ATOM 585 C CA . VAL A 1 80 ? -12.995 22.357 36.524 1.00 60.66 80 VAL A CA 1
ATOM 586 C C . VAL A 1 80 ? -12.619 23.606 37.314 1.00 60.66 80 VAL A C 1
ATOM 588 O O . VAL A 1 80 ? -11.627 24.263 37.009 1.00 60.66 80 VAL A O 1
ATOM 591 N N . TYR A 1 81 ? -13.406 23.931 38.340 1.00 53.03 81 TYR A N 1
ATOM 592 C CA . TYR A 1 81 ? -13.032 24.938 39.331 1.00 53.03 81 TYR A CA 1
ATOM 593 C C . TYR A 1 81 ? -12.094 24.285 40.349 1.00 53.03 81 TYR A C 1
ATOM 595 O O . TYR A 1 81 ? -12.520 23.472 41.171 1.00 53.03 81 TYR A O 1
ATOM 603 N N . VAL A 1 82 ? -10.804 24.607 40.274 1.00 59.53 82 VAL A N 1
ATOM 604 C CA . VAL A 1 82 ? -9.826 24.189 41.280 1.00 59.53 82 VAL A CA 1
ATOM 605 C C . VAL A 1 82 ? -9.805 25.265 42.360 1.00 59.53 82 VAL A C 1
ATOM 607 O O . VAL A 1 82 ? -9.316 26.366 42.130 1.00 59.53 82 VAL A O 1
ATOM 610 N N . ASN A 1 83 ? -10.396 24.971 43.519 1.00 60.78 83 ASN A N 1
ATOM 611 C CA . ASN A 1 83 ? -10.281 25.836 44.696 1.00 60.78 83 ASN A CA 1
ATOM 612 C C . ASN A 1 83 ? -8.842 25.792 45.241 1.00 60.78 83 ASN A C 1
ATOM 614 O O . ASN A 1 83 ? -8.145 24.794 45.031 1.00 60.78 83 ASN A O 1
ATOM 618 N N . ASP A 1 84 ? -8.410 26.832 45.962 1.00 51.28 84 ASP A N 1
ATOM 619 C CA . ASP A 1 84 ? -7.085 26.881 46.597 1.00 51.28 84 ASP A CA 1
ATOM 620 C C . ASP A 1 84 ? -6.846 25.621 47.451 1.00 51.28 84 ASP A C 1
ATOM 622 O O . ASP A 1 84 ? -7.514 25.391 48.460 1.00 51.28 84 ASP A O 1
ATOM 626 N N . GLY A 1 85 ? -5.916 24.770 46.997 1.00 65.12 85 GLY A N 1
ATOM 627 C CA . GLY A 1 85 ? -5.577 23.477 47.608 1.00 65.12 85 GLY A CA 1
ATOM 628 C C . GLY A 1 85 ? -6.015 22.221 46.834 1.00 65.12 85 GLY A C 1
ATOM 629 O O . GLY A 1 85 ? -5.638 21.118 47.226 1.00 65.12 85 GLY A O 1
ATOM 630 N N . GLY A 1 86 ? -6.767 22.340 45.734 1.00 56.75 86 GLY A N 1
ATOM 631 C CA . GLY A 1 86 ? -7.144 21.200 44.889 1.00 56.75 86 GLY A CA 1
ATOM 632 C C . GLY A 1 86 ? -6.014 20.755 43.951 1.00 56.75 86 GLY A C 1
ATOM 633 O O . GLY A 1 86 ? -5.527 21.542 43.145 1.00 56.75 86 GLY A O 1
ATOM 634 N N . GLN A 1 87 ? -5.603 19.486 44.009 1.00 59.12 87 GLN A N 1
ATOM 635 C CA . GLN A 1 87 ? -4.668 18.903 43.038 1.00 59.12 87 GLN A CA 1
ATOM 636 C C . GLN A 1 87 ? -5.432 18.085 41.994 1.00 59.12 87 GLN A C 1
ATOM 638 O O . GLN A 1 87 ? -6.109 17.114 42.327 1.00 59.12 87 GLN A O 1
ATOM 643 N N . ALA A 1 88 ? -5.307 18.462 40.722 1.00 62.19 88 ALA A N 1
ATOM 644 C CA . ALA A 1 88 ? -5.781 17.644 39.612 1.00 62.19 88 ALA A CA 1
ATOM 645 C C . ALA A 1 88 ? -4.698 16.623 39.235 1.00 62.19 88 ALA A C 1
ATOM 647 O O . ALA A 1 88 ? -3.581 16.994 38.874 1.00 62.19 88 ALA A O 1
ATOM 648 N N . VAL A 1 89 ? -5.025 15.333 39.313 1.00 59.44 89 VAL A N 1
ATOM 649 C CA . VAL A 1 89 ? -4.130 14.242 38.904 1.00 59.44 89 VAL A CA 1
ATOM 650 C C . VAL A 1 89 ? -4.448 13.850 37.464 1.00 59.44 89 VAL A C 1
ATOM 652 O O . VAL A 1 89 ? -5.581 13.491 37.153 1.00 59.44 89 VAL A O 1
ATOM 655 N N . ILE A 1 90 ? -3.443 13.885 36.588 1.00 59.16 90 ILE A N 1
ATOM 656 C CA . ILE A 1 90 ? -3.543 13.391 35.209 1.00 59.16 90 ILE A CA 1
ATOM 657 C C . ILE A 1 90 ? -2.932 11.987 35.173 1.00 59.16 90 ILE A C 1
ATOM 659 O O . ILE A 1 90 ? -1.731 11.827 35.382 1.00 59.16 90 ILE A O 1
ATOM 663 N N . GLY A 1 91 ? -3.745 10.959 34.923 1.00 60.78 91 GLY A N 1
ATOM 664 C CA . GLY A 1 91 ? -3.267 9.576 34.868 1.00 60.78 91 GLY A CA 1
ATOM 665 C C . GLY A 1 91 ? -4.367 8.548 34.606 1.00 60.78 91 GLY A C 1
ATOM 666 O O . GLY A 1 91 ? -5.555 8.842 34.709 1.00 60.78 91 GLY A O 1
ATOM 667 N N . ASN A 1 92 ? -3.964 7.324 34.258 1.00 51.78 92 ASN A N 1
ATOM 668 C CA . ASN A 1 92 ? -4.879 6.209 34.018 1.00 51.78 92 ASN A CA 1
ATOM 669 C C . ASN A 1 92 ? -5.349 5.638 35.369 1.00 51.78 92 ASN A C 1
ATOM 671 O O . ASN A 1 92 ? -4.672 4.796 35.963 1.00 51.78 92 ASN A O 1
ATOM 675 N N . VAL A 1 93 ? -6.469 6.138 35.895 1.00 58.78 93 VAL A N 1
ATOM 676 C CA . VAL A 1 93 ? -6.985 5.725 37.208 1.00 58.78 93 VAL A CA 1
ATOM 677 C C . VAL A 1 93 ? -7.656 4.358 37.079 1.00 58.78 93 VAL A C 1
ATOM 679 O O . VAL A 1 93 ? -8.761 4.240 36.555 1.00 58.78 93 VAL A O 1
ATOM 682 N N . LYS A 1 94 ? -6.992 3.305 37.564 1.00 54.94 94 LYS A N 1
ATOM 683 C CA . LYS A 1 94 ? -7.644 2.014 37.810 1.00 54.94 94 LYS A CA 1
ATOM 684 C C . LYS A 1 94 ? -8.353 2.090 39.158 1.00 54.94 94 LYS A C 1
ATOM 686 O O . LYS A 1 94 ? -7.718 2.383 40.168 1.00 54.94 94 LYS A O 1
ATOM 691 N N . GLN A 1 95 ? -9.662 1.859 39.162 1.00 57.16 95 GLN A N 1
ATOM 692 C CA . GLN A 1 95 ? -10.461 1.853 40.384 1.00 57.16 95 GLN A CA 1
ATOM 693 C C . GLN A 1 95 ? -9.990 0.691 41.280 1.00 57.16 95 GLN A C 1
ATOM 695 O O . GLN A 1 95 ? -9.859 -0.428 40.776 1.00 57.16 95 GLN A O 1
ATOM 700 N N . PRO A 1 96 ? -9.680 0.923 42.568 1.00 53.12 96 PRO A N 1
ATOM 701 C CA . PRO A 1 96 ? -9.289 -0.160 43.455 1.00 53.12 96 PRO A CA 1
ATOM 702 C C . PRO A 1 96 ? -10.478 -1.102 43.666 1.00 53.12 96 PRO A C 1
ATOM 704 O O . PRO A 1 96 ? -11.592 -0.673 43.967 1.00 53.12 96 PRO A O 1
ATOM 707 N N . GLU A 1 97 ? -10.220 -2.391 43.469 1.00 55.94 97 GLU A N 1
ATOM 708 C CA . GLU A 1 97 ? -11.163 -3.478 43.700 1.00 55.94 97 GLU A CA 1
ATOM 709 C C . GLU A 1 97 ? -11.479 -3.534 45.203 1.00 55.94 97 GLU A C 1
ATOM 711 O O . GLU A 1 97 ? -10.617 -3.844 46.027 1.00 55.94 97 GLU A O 1
ATOM 716 N N . MET A 1 98 ? -12.709 -3.167 45.568 1.00 46.84 98 MET A N 1
ATOM 717 C CA . MET A 1 98 ? -13.219 -3.280 46.934 1.00 46.84 98 MET A CA 1
ATOM 718 C C . MET A 1 98 ? -13.311 -4.766 47.298 1.00 46.84 98 MET A C 1
ATOM 720 O O . MET A 1 98 ? -14.216 -5.464 46.842 1.00 46.84 98 MET A O 1
ATOM 724 N N . ARG A 1 99 ? -12.375 -5.258 48.113 1.00 49.16 99 ARG A N 1
ATOM 725 C CA . ARG A 1 99 ? -12.523 -6.539 48.811 1.00 49.16 99 ARG A CA 1
ATOM 726 C C . ARG A 1 99 ? -13.192 -6.276 50.157 1.00 49.16 99 ARG A C 1
ATOM 728 O O . ARG A 1 99 ? -12.642 -5.532 50.967 1.00 49.16 99 ARG A O 1
ATOM 735 N N . GLY A 1 100 ? -14.392 -6.833 50.319 1.00 47.69 100 GLY A N 1
ATOM 736 C CA . GLY A 1 100 ? -15.071 -6.957 51.610 1.00 47.69 100 GLY A CA 1
ATOM 737 C C . GLY A 1 100 ? -14.446 -8.021 52.499 1.00 47.69 100 GLY A C 1
ATOM 738 O O . GLY A 1 100 ? -13.571 -8.772 52.007 1.00 47.69 100 GLY A O 1
#

pLDDT: mean 77.01, std 17.0, range [46.84, 97.56]

=== Feature glossary ===
Legend for the data blocks above and below:

— What the protein is —

The amino-acid sequence is the protein's primary structure: the linear order of residues from the N-terminus to the C-terminus, written in one-letter code. Everything else here — the 3D coordinates, the secondary structure, the domain annotations — is ultimately a consequence of this string.

Functional annotations link the protein to curated databases. InterPro entries identify conserved domains and families by matching the sequence against member-database signatures (Pfam, PROSITE, CDD, …). Gene Ontology (GO) terms describe molecular function, biological process, and cellular component in a controlled vocabulary. CATH places the structure in a hierarchical fold classification (Class/Architecture/Topology/Homologous-superfamily). The organism is the source species.

— Where its atoms are —

Atomic coordinates in PDBx/mmCIF format — the same representation the Protein Data Bank distributes. Each line of the _atom_site loop places one backbone atom in Cartesian space (units: ångströms, origin: arbitrary).

The six renders are orthographic views along the three Cartesian axes in both directions. Representation (cartoon, sticks, or surface) and color scheme (sequence-rainbow or by-chain) vary across proteins so the training set covers all the common visualization conventions.

— Local backbone conformation —

Eight-state secondary structure (DSSP): H is th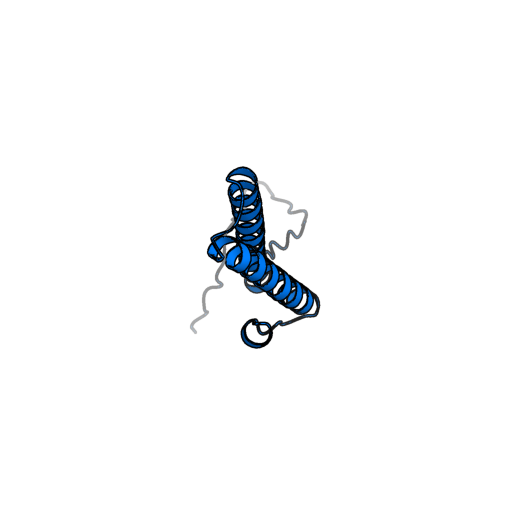e canonical α-helix, G the tighter 3₁₀-helix, I the wider π-helix; E/B are β-structure, T and S are turns and bends, and '-' is everything else. DSSP derives these from the pattern of main-chain N–H···O=C hydrogen bonds, not from the sequence.

Three-state secondary structure (P-SEA) collapses the eight DSSP classes into helix (a), strand (b), and coil (c). P-SEA assigns these from Cα geometry alone — distances and angles — without requiring backbone oxygens, so it works on any Cα trace.

φ (phi) and ψ (psi) are the two rotatable backbone dihedrals per residue: φ is the C(i-1)–N–Cα–C torsion, ψ is the N–Cα–C–N(i+1) torsion, both in degrees on (−180°,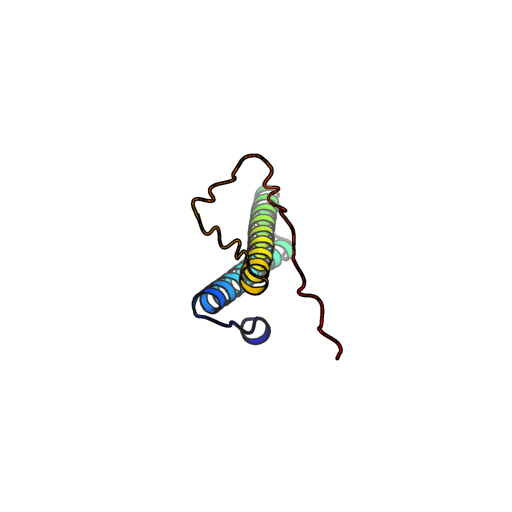 180°]. α-helical residues cluster near (−60°, −45°); β-strand residues near (−120°, +130°). A Ramachandran plot is simply a scatter of (φ, ψ) for every residue.

— Global shape and packing —

The geometric summary reports three shape descriptors. Rg (radius of gyration) measures how spread out the Cα atoms are about their centre of mass; compact globular proteins have small Rg, elongated or unfolded ones large. Cα contacts (<8 Å, |i−j|>4) count long-range residue pairs in spatial proximity — high for tightly packed folds, near zero for rods or random coil. The bounding-box extents give the protein's footprint along x, y, z in Å.

SASA measures how much of the protein is reachable by solvent. It is computed by rolling a water-sized probe over the atomic surface and summing the exposed area (Å²). Per-residue SASA distinguishes core (buried, low SASA) from surface (exposed, high SASA) residues; total SASA is a whole-molecule size measure.

Plot images: a contact map (which residues are close in 3D, as an N×N binary image), a Ramachandran scatter (backbone torsion angles, revealing secondary-structure composition at a glance), and — for AlphaFold structures — a PAE heatmap (pairwise prediction confidence).

— Structural neighborhood —

A 3Di character summarizes, for each residue, the relative orientation of the Cα frame of its nearest spatial neighbor. Because it encodes fold topology rather than chemistry, 3Di alignments detect remote structural similarity that sequence alignment misses.

The Foldseek neighbor list gives the closest experimentally determined structures in the PDB, ranked by structural alignment. TM-score near 1 means near-identical fold; near 0.3 means only rough topology match. This is how one finds what a novel AlphaFold prediction most resembles in the solved-structure universe.

— Confidence and disorder —

For AlphaFold models, the B-factor field carries pLDDT — the model's own estimate of local accuracy on a 0–100 scale. Regions with pLDDT<50 should be treated as essentially unmodeled; they often correspond to intrinsically disordered segments.

Crystallographic B-factors measure how much each atom's electron density is smeared out, in Å². They rise in mobile loops and surface residues and fall in the buried interior. In AlphaFold models this column is repurposed to hold pLDDT instead.

Predicted Aligned Error (PAE) is an AlphaFold confidence matrix: entry (i, j) is the expected error in the position of residue j, in ångströms, when the prediction is superimposed on the true structure at residue i. Low PAE within a block of residues means that block is internally rigid and well-predicted; high PAE between two blocks means their relative placement is uncertain even if each block individually is confident.